Protein AF-A0A938DJC5-F1 (afdb_monomer)

Structure (mmCIF, N/CA/C/O backbone):
data_AF-A0A938DJC5-F1
#
_entry.id   AF-A0A938DJC5-F1
#
loop_
_atom_site.group_PDB
_atom_site.id
_atom_site.type_symbol
_atom_site.label_atom_id
_atom_site.label_alt_id
_atom_site.label_comp_id
_atom_site.label_asym_id
_atom_site.label_entity_id
_atom_site.label_seq_id
_atom_site.pdbx_PDB_ins_code
_atom_site.Cartn_x
_atom_site.Cartn_y
_atom_site.Cartn_z
_atom_site.occupancy
_atom_site.B_iso_or_equiv
_atom_site.auth_seq_id
_atom_site.auth_comp_id
_atom_site.auth_asym_id
_atom_site.auth_atom_id
_atom_site.pdbx_PDB_model_num
ATOM 1 N N . LEU A 1 1 ? 2.825 -12.972 -3.189 1.00 96.69 1 LEU A N 1
ATOM 2 C CA . LEU A 1 1 ? 1.555 -13.460 -2.604 1.00 96.69 1 LEU A CA 1
ATOM 3 C C . LEU A 1 1 ? 0.966 -14.572 -3.446 1.00 96.69 1 LEU A C 1
ATOM 5 O O . LEU A 1 1 ? 1.194 -15.707 -3.090 1.00 96.69 1 LEU A O 1
ATOM 9 N N . LEU A 1 2 ? 0.286 -14.295 -4.563 1.00 97.69 2 LEU A N 1
ATOM 10 C CA . LEU A 1 2 ? -0.426 -15.347 -5.306 1.00 97.69 2 LEU A CA 1
ATOM 11 C C . LEU A 1 2 ? 0.492 -16.438 -5.872 1.00 97.69 2 LEU A C 1
ATOM 13 O O . LEU A 1 2 ? 0.170 -17.613 -5.784 1.00 97.69 2 LEU A O 1
ATOM 17 N N . ALA A 1 3 ? 1.655 -16.056 -6.399 1.00 97.56 3 ALA A N 1
ATOM 18 C CA . ALA A 1 3 ? 2.586 -17.006 -7.006 1.00 97.56 3 ALA A CA 1
ATOM 19 C C . ALA A 1 3 ? 3.323 -17.906 -5.996 1.00 97.56 3 ALA A C 1
ATOM 21 O O . ALA A 1 3 ? 3.755 -18.994 -6.352 1.00 97.56 3 ALA A O 1
ATOM 22 N N . THR A 1 4 ? 3.514 -17.450 -4.754 1.00 97.75 4 THR A N 1
ATOM 23 C CA . THR A 1 4 ? 4.418 -18.106 -3.783 1.00 97.75 4 THR A CA 1
ATOM 24 C C . THR A 1 4 ? 3.788 -18.386 -2.429 1.00 97.75 4 THR A C 1
ATOM 26 O O . THR A 1 4 ? 4.427 -18.967 -1.561 1.00 97.75 4 THR A O 1
ATOM 29 N N . GLY A 1 5 ? 2.580 -17.885 -2.197 1.00 98.19 5 GLY A N 1
ATOM 30 C CA . GLY A 1 5 ? 1.950 -17.851 -0.887 1.00 98.19 5 GLY A CA 1
ATOM 31 C C . GLY A 1 5 ? 2.698 -17.020 0.162 1.00 98.19 5 GLY A C 1
ATOM 32 O O . GLY A 1 5 ? 2.380 -17.084 1.340 1.00 98.19 5 GLY A O 1
ATOM 33 N N . TRP A 1 6 ? 3.689 -16.214 -0.228 1.00 98.19 6 TRP A N 1
ATOM 34 C CA . TRP A 1 6 ? 4.482 -15.409 0.701 1.00 98.19 6 TRP A CA 1
ATOM 35 C C . TRP A 1 6 ? 4.584 -13.952 0.239 1.00 98.19 6 TRP A C 1
ATOM 37 O O . TRP A 1 6 ? 4.484 -13.635 -0.955 1.00 98.19 6 TRP A O 1
ATOM 47 N N . MET A 1 7 ? 4.759 -13.037 1.190 1.00 98.56 7 MET A N 1
ATOM 48 C CA . MET A 1 7 ? 4.997 -11.620 0.925 1.00 98.56 7 MET A CA 1
ATOM 49 C C . MET A 1 7 ? 5.969 -11.059 1.962 1.00 98.56 7 MET A C 1
ATOM 51 O O . MET A 1 7 ? 5.750 -11.219 3.160 1.00 98.56 7 MET A O 1
ATOM 55 N N . HIS A 1 8 ? 7.008 -10.352 1.516 1.00 97.88 8 HIS A N 1
ATOM 56 C CA . HIS A 1 8 ? 7.955 -9.706 2.422 1.00 97.88 8 HIS A CA 1
ATOM 57 C C . HIS A 1 8 ? 7.240 -8.713 3.351 1.00 97.88 8 HIS A C 1
ATOM 59 O O . HIS A 1 8 ? 6.369 -7.965 2.904 1.00 97.88 8 HIS A O 1
ATOM 65 N N . ASN A 1 9 ? 7.626 -8.664 4.631 1.00 97.06 9 ASN A N 1
ATOM 66 C CA . ASN A 1 9 ? 6.918 -7.878 5.648 1.00 97.06 9 ASN A CA 1
ATOM 67 C C . ASN A 1 9 ? 6.775 -6.390 5.274 1.00 97.06 9 ASN A C 1
ATOM 69 O O . ASN A 1 9 ? 5.707 -5.806 5.425 1.00 97.06 9 ASN A O 1
ATOM 73 N N . ARG A 1 10 ? 7.816 -5.779 4.688 1.00 97.19 10 ARG A N 1
ATOM 74 C CA . ARG A 1 10 ? 7.730 -4.390 4.198 1.00 97.19 10 ARG A CA 1
ATOM 75 C C . ARG A 1 10 ? 6.639 -4.215 3.139 1.00 97.19 10 ARG A C 1
ATOM 77 O O . ARG A 1 10 ? 5.922 -3.224 3.173 1.00 97.19 10 ARG A O 1
ATOM 84 N N . VAL A 1 11 ? 6.498 -5.172 2.225 1.00 98.00 11 VAL A N 1
ATOM 85 C CA . VAL A 1 11 ? 5.485 -5.119 1.165 1.00 98.00 11 VAL A CA 1
ATOM 86 C C . VAL A 1 11 ? 4.093 -5.331 1.759 1.00 98.00 11 VAL A C 1
ATOM 88 O O . VAL A 1 11 ? 3.183 -4.602 1.380 1.00 98.00 11 VAL A O 1
ATOM 91 N N . ARG A 1 12 ? 3.943 -6.210 2.769 1.00 98.44 12 ARG A N 1
ATOM 92 C CA . ARG A 1 12 ? 2.688 -6.363 3.537 1.00 98.44 12 ARG A CA 1
ATOM 93 C C . ARG A 1 12 ? 2.228 -5.026 4.118 1.00 98.44 12 ARG A C 1
ATOM 95 O O . ARG A 1 12 ? 1.078 -4.647 3.935 1.00 98.44 12 ARG A O 1
ATOM 102 N N . MET A 1 13 ? 3.142 -4.287 4.749 1.00 98.00 13 MET A N 1
ATOM 103 C CA . MET A 1 13 ? 2.858 -2.962 5.309 1.00 98.00 13 MET A CA 1
ATOM 104 C C . MET A 1 13 ? 2.430 -1.944 4.239 1.00 98.00 13 MET A C 1
ATOM 106 O O . MET A 1 13 ? 1.512 -1.162 4.475 1.00 98.00 13 MET A O 1
ATOM 110 N N . ILE A 1 14 ? 3.089 -1.941 3.073 1.00 98.31 14 ILE A N 1
ATOM 111 C CA . ILE A 1 14 ? 2.788 -1.011 1.972 1.00 98.31 14 ILE A CA 1
ATOM 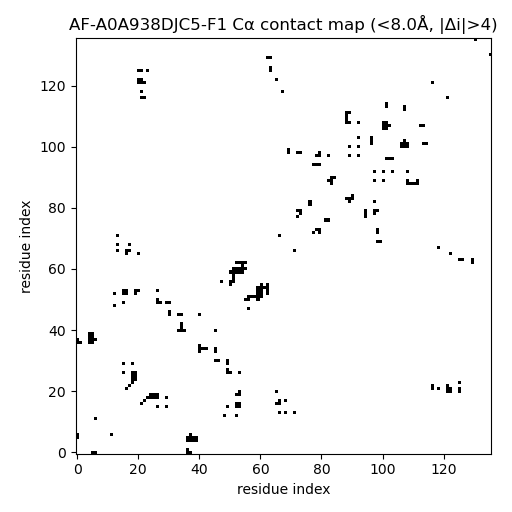112 C C . ILE A 1 14 ? 1.398 -1.293 1.398 1.00 98.31 14 ILE A C 1
ATOM 114 O O . ILE A 1 14 ? 0.574 -0.385 1.349 1.00 98.31 14 ILE A O 1
ATOM 118 N N . VAL A 1 15 ? 1.103 -2.544 1.026 1.00 98.56 15 VAL A N 1
ATOM 119 C CA . VAL A 1 15 ? -0.195 -2.891 0.418 1.00 98.56 15 VAL A CA 1
ATOM 120 C C . VAL A 1 15 ? -1.350 -2.769 1.412 1.00 98.56 15 VAL A C 1
ATOM 122 O O . VAL A 1 15 ? -2.456 -2.410 1.016 1.00 98.56 15 VAL A O 1
ATOM 125 N N . ALA A 1 16 ? -1.102 -3.015 2.704 1.00 98.56 16 ALA A N 1
ATOM 126 C CA . ALA A 1 16 ? -2.096 -2.789 3.746 1.00 98.56 16 ALA A CA 1
ATOM 127 C C . ALA A 1 16 ? -2.390 -1.295 3.934 1.00 98.56 16 ALA A C 1
ATOM 129 O O . ALA A 1 16 ? -3.552 -0.914 4.064 1.00 98.56 16 ALA A O 1
ATOM 130 N N . SER A 1 17 ? -1.356 -0.441 3.900 1.00 98.44 17 SER A N 1
ATOM 131 C CA . SER A 1 17 ? -1.541 1.012 3.972 1.00 98.44 17 SER A CA 1
ATOM 132 C C . SER A 1 17 ? -2.309 1.501 2.757 1.00 98.44 17 SER A C 1
ATOM 134 O O . SER A 1 17 ? -3.264 2.240 2.936 1.00 98.44 17 SER A O 1
ATOM 136 N N . PHE A 1 18 ? -1.952 1.036 1.559 1.00 98.69 18 PHE A N 1
ATOM 137 C CA . PHE A 1 18 ? -2.652 1.394 0.330 1.00 98.69 18 PHE A CA 1
ATOM 138 C C . PHE A 1 18 ? -4.142 1.022 0.398 1.00 98.69 18 PHE A C 1
ATOM 140 O O . PHE A 1 18 ? -5.006 1.862 0.176 1.00 98.69 18 PHE A O 1
ATOM 147 N N . LEU A 1 19 ? -4.477 -0.204 0.820 1.00 98.75 19 LEU A N 1
ATOM 148 C CA . LEU A 1 19 ? -5.876 -0.628 0.953 1.00 98.75 19 LEU A CA 1
ATOM 149 C C . LEU A 1 19 ? -6.677 0.264 1.921 1.00 98.75 19 LEU A C 1
ATOM 151 O O . LEU A 1 19 ? -7.814 0.632 1.635 1.00 98.75 19 LEU A O 1
ATOM 155 N N . VAL A 1 20 ? -6.105 0.580 3.083 1.00 98.31 20 VAL A N 1
ATOM 156 C CA . VAL A 1 20 ? -6.836 1.263 4.162 1.00 98.31 20 VAL A CA 1
ATOM 157 C C . VAL A 1 20 ? -6.820 2.781 4.004 1.00 98.31 20 VAL A C 1
ATOM 159 O O . VAL A 1 20 ? -7.799 3.443 4.340 1.00 98.31 20 VAL A O 1
ATOM 162 N N . LYS A 1 21 ? -5.710 3.351 3.539 1.00 98.00 21 LYS A N 1
ATOM 163 C CA . LYS A 1 21 ? -5.458 4.796 3.583 1.00 98.00 21 LYS A CA 1
ATOM 164 C C . LYS A 1 21 ? -5.528 5.464 2.221 1.00 98.00 21 LYS A C 1
ATOM 166 O O . LYS A 1 21 ? -5.877 6.632 2.205 1.00 98.00 21 LYS A O 1
ATOM 171 N N . ASP A 1 22 ? -5.282 4.735 1.138 1.00 98.38 22 ASP A N 1
ATOM 172 C CA . ASP A 1 22 ? -5.410 5.263 -0.222 1.00 98.38 22 ASP A CA 1
ATOM 173 C C . ASP A 1 22 ? -6.743 4.841 -0.855 1.00 98.38 22 ASP A C 1
ATOM 175 O O . ASP A 1 22 ? -7.379 5.622 -1.538 1.00 98.38 22 ASP A O 1
ATOM 179 N N . LEU A 1 23 ? -7.212 3.613 -0.606 1.00 98.56 23 LEU A N 1
ATOM 180 C CA . LEU A 1 23 ? -8.506 3.143 -1.129 1.00 98.56 23 LEU A CA 1
ATOM 181 C C . LEU A 1 23 ? -9.657 3.283 -0.126 1.00 98.56 23 LEU A C 1
ATOM 183 O O . LEU A 1 23 ? -10.816 3.043 -0.465 1.00 98.56 23 LEU A O 1
ATOM 187 N N . HIS A 1 24 ? -9.345 3.630 1.124 1.00 97.56 24 HIS A N 1
ATOM 188 C CA . HIS A 1 24 ? -10.312 3.781 2.213 1.00 97.56 24 HIS A CA 1
ATOM 189 C C . HIS A 1 24 ? -11.221 2.563 2.444 1.00 97.56 24 HIS A C 1
ATOM 191 O O . HIS A 1 24 ? -12.385 2.705 2.832 1.00 97.56 24 HIS A O 1
ATOM 197 N N . LEU A 1 25 ? -10.694 1.358 2.216 1.00 98.38 25 LEU A N 1
ATOM 198 C CA . LEU A 1 25 ? -11.441 0.114 2.368 1.00 98.38 25 LEU A CA 1
ATOM 199 C C . LEU A 1 25 ? -11.278 -0.492 3.773 1.00 98.38 25 LEU A C 1
ATOM 201 O O . LEU A 1 25 ? -10.261 -0.273 4.440 1.00 98.38 25 LEU A O 1
ATOM 205 N N . PRO A 1 26 ? -12.252 -1.301 4.238 1.00 98.19 26 PRO A N 1
ATOM 206 C CA . PRO A 1 26 ? -12.152 -1.985 5.523 1.00 98.19 26 PRO A CA 1
ATOM 207 C C . PRO A 1 26 ? -10.940 -2.923 5.576 1.00 98.19 26 PRO A C 1
ATOM 209 O O . PRO A 1 26 ? -10.791 -3.820 4.741 1.00 98.19 26 PRO A O 1
ATOM 212 N N . TRP A 1 27 ? -10.096 -2.776 6.601 1.00 98.38 27 TRP A N 1
ATOM 213 C CA . TRP A 1 27 ? -8.879 -3.584 6.757 1.00 98.38 27 TRP A CA 1
ATOM 214 C C . TRP A 1 27 ? -9.168 -5.090 6.855 1.00 98.38 27 TRP A C 1
ATOM 216 O O . TRP A 1 27 ? -8.348 -5.914 6.451 1.00 98.38 27 TRP A O 1
ATOM 226 N N . GLN A 1 28 ? -10.355 -5.469 7.337 1.00 98.56 28 GLN A N 1
ATOM 227 C CA . GLN A 1 28 ? -10.789 -6.860 7.470 1.00 98.56 28 GLN A CA 1
ATOM 228 C C . GLN A 1 28 ? -10.850 -7.580 6.118 1.00 98.56 28 GLN A C 1
ATOM 230 O O . GLN A 1 28 ? -10.661 -8.796 6.061 1.00 98.56 28 GLN A O 1
ATOM 235 N N . TRP A 1 29 ? -11.094 -6.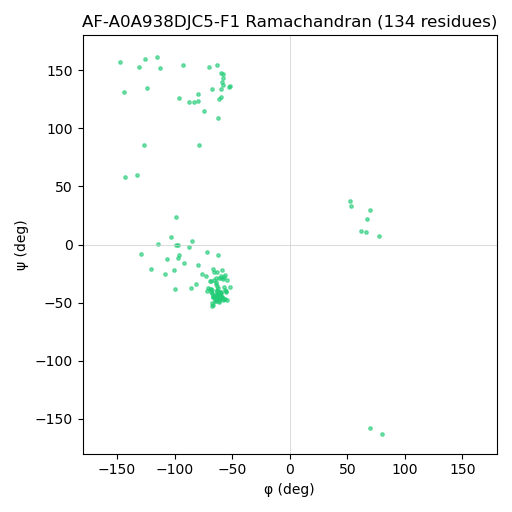851 5.023 1.00 98.69 29 TRP A N 1
ATOM 236 C CA . TRP A 1 29 ? -11.098 -7.429 3.678 1.00 98.69 29 TRP A CA 1
ATOM 237 C C . TRP A 1 29 ? -9.695 -7.883 3.285 1.00 98.69 29 TRP A C 1
ATOM 239 O O . TRP A 1 29 ? -9.508 -9.017 2.842 1.00 98.69 29 TRP A O 1
ATOM 249 N N . GLY A 1 30 ? -8.703 -7.032 3.542 1.00 98.62 30 GLY A N 1
ATOM 250 C CA . GLY A 1 30 ? -7.297 -7.366 3.365 1.00 98.62 30 GLY A CA 1
ATOM 251 C C . GLY A 1 30 ? -6.848 -8.506 4.277 1.00 98.62 30 GLY A C 1
ATOM 252 O O . GLY A 1 30 ? -6.209 -9.446 3.806 1.00 98.62 30 GLY A O 1
ATOM 253 N N . ALA A 1 31 ? -7.258 -8.487 5.550 1.00 98.50 31 ALA A N 1
ATOM 254 C CA . ALA A 1 31 ? -6.956 -9.554 6.504 1.00 98.50 31 ALA A CA 1
ATOM 255 C C . ALA A 1 31 ? -7.494 -10.913 6.044 1.00 98.50 31 ALA A C 1
ATOM 257 O O . ALA A 1 31 ? -6.753 -11.899 6.060 1.00 98.50 31 ALA A O 1
ATOM 258 N N . LYS A 1 32 ? -8.746 -10.964 5.571 1.00 98.56 32 LYS A N 1
ATOM 259 C CA . LYS A 1 32 ? -9.349 -12.176 5.003 1.00 98.56 32 LYS A CA 1
ATOM 260 C C . LYS A 1 32 ? -8.589 -12.652 3.765 1.00 98.56 32 LYS A C 1
ATOM 262 O O . LYS A 1 32 ? -8.294 -13.839 3.661 1.00 98.56 32 LYS A O 1
ATOM 267 N N . TYR A 1 33 ? -8.247 -11.741 2.855 1.00 98.62 33 TYR A N 1
ATOM 268 C CA . TYR A 1 33 ? -7.504 -12.075 1.641 1.00 98.62 33 TYR A CA 1
ATOM 269 C C . TYR A 1 33 ? -6.105 -12.623 1.953 1.00 98.62 33 TYR A C 1
ATOM 271 O O . TYR A 1 33 ? -5.672 -13.602 1.348 1.00 98.62 33 TYR A O 1
ATOM 279 N N . PHE A 1 34 ? -5.417 -12.044 2.938 1.00 98.62 34 PHE A N 1
ATOM 280 C CA . PHE A 1 34 ? -4.123 -12.531 3.412 1.00 98.62 34 PHE A CA 1
ATOM 281 C C . PHE A 1 34 ? -4.232 -13.934 4.014 1.00 98.62 34 PHE A C 1
ATOM 283 O O . PHE A 1 34 ? -3.469 -14.805 3.609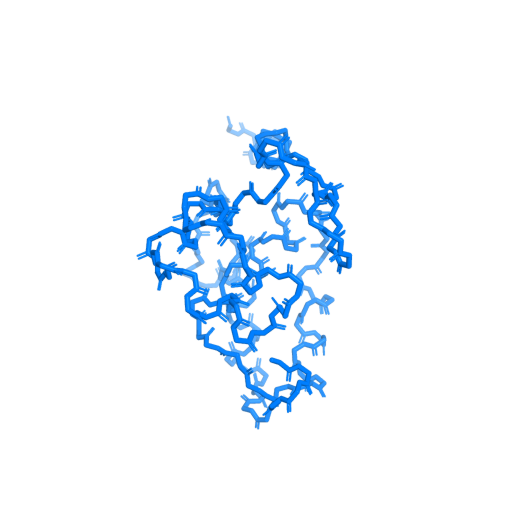 1.00 98.62 34 PHE A O 1
ATOM 29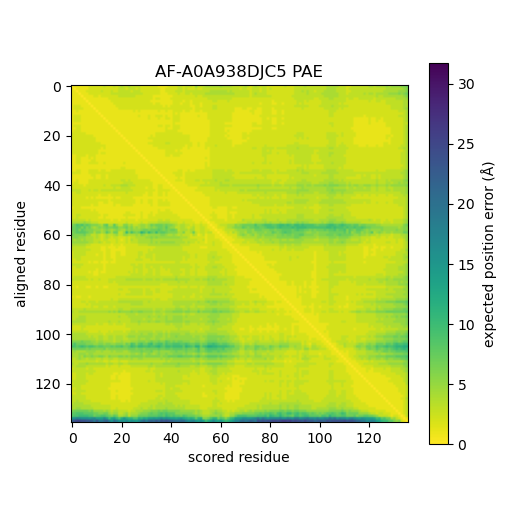0 N N . MET A 1 35 ? -5.216 -14.193 4.884 1.00 98.19 35 MET A N 1
ATOM 291 C CA . MET A 1 35 ? -5.427 -15.528 5.470 1.00 98.19 35 MET A CA 1
ATOM 292 C C . MET A 1 35 ? -5.702 -16.618 4.429 1.00 98.19 35 MET A C 1
ATOM 294 O O . MET A 1 35 ? -5.388 -17.777 4.669 1.00 98.19 35 MET A O 1
ATOM 298 N N . GLN A 1 36 ? -6.291 -16.268 3.284 1.00 98.19 36 GLN A N 1
ATOM 299 C CA . GLN A 1 36 ? -6.577 -17.225 2.212 1.00 98.19 36 GLN A CA 1
ATOM 300 C C . GLN A 1 36 ? -5.340 -17.620 1.394 1.00 98.19 36 GLN A C 1
ATOM 302 O O . GLN A 1 36 ? -5.342 -18.684 0.784 1.00 98.19 36 GLN A O 1
ATOM 307 N N . HIS A 1 37 ? -4.315 -16.766 1.344 1.00 98.56 37 HIS A N 1
ATOM 308 C CA . HIS A 1 37 ? -3.206 -16.918 0.397 1.00 98.56 37 HIS A CA 1
ATOM 309 C C . HIS A 1 37 ? -1.838 -17.056 1.059 1.00 98.56 37 HIS A C 1
ATOM 311 O O . HIS A 1 37 ? -0.905 -17.523 0.413 1.00 98.56 37 HIS A O 1
ATOM 317 N N . LEU A 1 38 ? -1.680 -16.615 2.305 1.00 98.56 38 LEU A N 1
ATOM 318 C CA . LEU A 1 38 ? -0.405 -16.694 2.999 1.00 98.56 38 LEU A CA 1
ATOM 319 C C . LEU A 1 38 ? -0.165 -18.095 3.559 1.00 98.56 38 LEU A C 1
ATOM 321 O O . LEU A 1 38 ? -0.936 -18.573 4.386 1.00 98.56 38 LEU A O 1
ATOM 325 N N . VAL A 1 39 ? 0.953 -18.716 3.177 1.00 98.00 39 VAL A N 1
ATOM 326 C CA . VAL A 1 39 ? 1.403 -19.992 3.767 1.00 98.00 39 VAL A CA 1
ATOM 327 C C . VAL A 1 39 ? 1.788 -19.838 5.237 1.00 98.00 39 VAL A C 1
ATOM 329 O O . VAL A 1 39 ? 1.739 -20.804 5.987 1.00 98.00 39 VAL A O 1
ATOM 332 N N . ASP A 1 40 ? 2.147 -18.619 5.649 1.00 97.94 40 ASP A N 1
ATOM 333 C CA . ASP A 1 40 ? 2.421 -18.234 7.036 1.00 97.94 40 ASP A CA 1
ATOM 334 C C . ASP A 1 40 ? 1.221 -17.533 7.703 1.00 97.94 40 ASP A C 1
ATOM 336 O O . ASP A 1 40 ? 1.390 -16.750 8.637 1.00 97.94 40 ASP A O 1
ATOM 340 N N . GLY A 1 41 ? 0.006 -17.777 7.199 1.00 96.81 41 GLY A N 1
ATOM 341 C CA . GLY A 1 41 ? -1.224 -17.203 7.731 1.00 96.81 41 GLY A CA 1
ATOM 342 C C . GLY A 1 41 ? -1.493 -17.634 9.174 1.00 96.81 41 GLY A C 1
ATOM 343 O O . GLY A 1 41 ? -1.888 -18.766 9.431 1.00 96.81 41 GLY A O 1
ATOM 344 N N . ASP A 1 42 ? -1.343 -16.696 10.105 1.00 98.19 42 ASP A N 1
ATOM 345 C CA . ASP A 1 42 ? -1.691 -16.836 11.519 1.00 98.19 42 ASP A CA 1
ATOM 346 C C . ASP A 1 42 ? -2.668 -15.726 11.924 1.00 98.19 42 ASP A C 1
ATOM 348 O O . ASP A 1 42 ? -2.456 -14.556 11.601 1.00 98.19 42 ASP A O 1
ATOM 352 N N . ILE A 1 43 ? -3.731 -16.076 12.652 1.00 97.50 43 ILE A N 1
ATOM 353 C CA . ILE A 1 43 ? -4.805 -15.136 13.009 1.00 97.50 43 ILE A CA 1
ATOM 354 C C . ILE A 1 43 ? -4.263 -13.986 13.861 1.00 97.50 43 ILE A C 1
ATOM 356 O O . ILE A 1 43 ? -4.626 -12.833 13.619 1.00 97.50 43 ILE A O 1
ATOM 360 N N . ALA A 1 44 ? -3.403 -14.278 14.841 1.00 97.62 44 ALA A N 1
ATOM 361 C CA . ALA A 1 44 ? -2.888 -13.262 15.753 1.00 97.62 44 ALA A CA 1
ATOM 362 C C . ALA A 1 44 ? -1.974 -12.279 15.012 1.00 97.62 44 ALA A C 1
ATOM 364 O O . ALA A 1 44 ? -2.218 -11.071 15.022 1.00 97.62 44 ALA A O 1
ATOM 365 N N . SER A 1 45 ? -0.979 -12.803 14.300 1.00 97.56 45 SER A N 1
ATOM 366 C CA . SER A 1 45 ? 0.006 -12.020 13.552 1.00 97.56 45 SER A CA 1
ATOM 367 C C . SER A 1 45 ? -0.641 -11.222 12.420 1.00 97.56 45 SER A C 1
ATOM 369 O O . SER A 1 45 ? -0.343 -10.040 12.243 1.00 97.56 45 SER A O 1
ATOM 371 N N . ASN A 1 46 ? -1.564 -11.835 11.673 1.00 98.12 46 ASN A N 1
ATOM 372 C CA . ASN A 1 46 ? -2.255 -11.176 10.570 1.00 98.12 46 ASN A CA 1
ATOM 373 C C . ASN A 1 46 ? -3.174 -10.061 11.081 1.00 98.12 46 ASN A C 1
ATOM 375 O O . ASN A 1 46 ? -3.064 -8.924 10.623 1.00 98.12 46 ASN A O 1
ATOM 379 N N . ASN A 1 47 ? -4.033 -10.338 12.067 1.00 97.69 47 ASN A N 1
ATOM 380 C CA . ASN A 1 47 ? -4.930 -9.313 12.602 1.00 97.69 47 ASN A CA 1
ATOM 381 C C . ASN A 1 47 ? -4.159 -8.171 13.261 1.00 97.69 47 ASN A C 1
ATOM 383 O O . ASN A 1 47 ? -4.550 -7.017 13.098 1.00 97.69 47 ASN A O 1
ATOM 387 N N . HIS A 1 48 ? -3.074 -8.472 13.978 1.00 97.44 48 HIS A N 1
ATOM 388 C 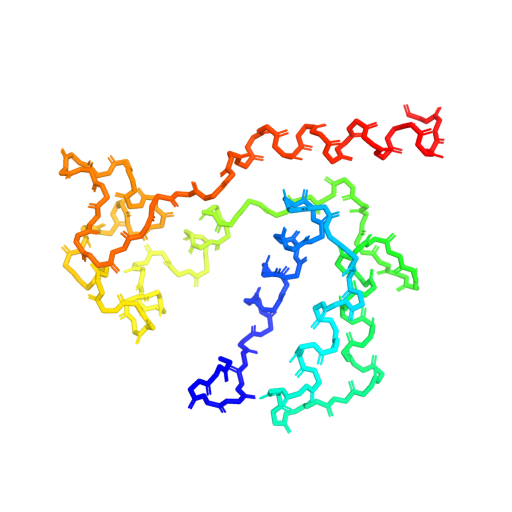CA . HIS A 1 48 ? -2.251 -7.442 14.598 1.00 97.44 48 HIS A CA 1
ATOM 389 C C . HIS A 1 48 ? -1.564 -6.564 13.544 1.00 97.44 48 HIS A C 1
ATOM 391 O O . HIS A 1 48 ? -1.625 -5.343 13.646 1.00 97.44 48 HIS A O 1
ATOM 397 N N . GLY A 1 49 ? -1.003 -7.156 12.483 1.00 97.56 49 GLY A N 1
ATOM 398 C CA . GLY A 1 49 ? -0.402 -6.401 11.379 1.00 97.56 49 GLY A CA 1
ATOM 399 C C . GLY A 1 49 ? -1.396 -5.469 10.677 1.00 97.56 49 GLY A C 1
ATOM 400 O O . GLY A 1 49 ? -1.096 -4.294 10.460 1.00 97.56 49 GLY A O 1
ATOM 401 N N . TRP A 1 50 ? -2.603 -5.956 10.377 1.00 98.50 50 TRP A N 1
ATOM 402 C CA . TRP A 1 50 ? -3.645 -5.138 9.749 1.00 98.50 50 TRP A CA 1
ATOM 403 C C . TRP A 1 50 ? -4.159 -4.023 10.662 1.00 98.50 50 TRP A C 1
ATOM 405 O O . TRP A 1 50 ? -4.297 -2.885 10.211 1.00 98.50 50 TRP A O 1
ATOM 415 N N . GLN A 1 51 ? -4.393 -4.318 11.944 1.00 98.19 51 GLN A N 1
ATOM 416 C CA . GLN A 1 51 ? -4.786 -3.316 12.936 1.00 98.19 51 GLN A CA 1
ATOM 417 C C . GLN A 1 51 ? -3.713 -2.233 13.093 1.00 98.19 51 GLN A C 1
ATOM 419 O O . GLN A 1 51 ? -4.031 -1.042 13.013 1.00 98.19 51 GLN A O 1
ATOM 424 N N . TRP A 1 52 ? -2.445 -2.644 13.199 1.00 97.88 52 TRP A N 1
ATOM 425 C CA . TRP A 1 52 ? -1.303 -1.742 13.303 1.00 97.88 52 TRP A CA 1
ATOM 426 C C . TRP A 1 52 ? -1.239 -0.767 12.126 1.00 97.88 52 TRP A C 1
ATOM 428 O O . TRP A 1 52 ? -1.087 0.437 12.332 1.00 97.88 52 TRP A O 1
ATOM 438 N N . THR A 1 53 ? -1.403 -1.257 10.891 1.00 97.12 53 THR A N 1
ATOM 439 C CA . THR A 1 53 ? -1.402 -0.397 9.700 1.00 97.12 53 THR A CA 1
ATOM 440 C C . THR A 1 53 ? -2.634 0.505 9.636 1.00 97.12 53 THR A C 1
ATOM 442 O O . THR A 1 53 ? -2.510 1.676 9.270 1.00 97.12 53 THR A O 1
ATOM 445 N N . ALA A 1 54 ? -3.802 0.001 10.039 1.00 96.88 54 ALA A N 1
ATOM 446 C CA . ALA A 1 54 ? -5.047 0.762 10.081 1.00 96.88 54 ALA A CA 1
ATOM 447 C C . ALA A 1 54 ? -5.094 1.821 11.198 1.00 96.88 54 ALA A C 1
ATOM 449 O O . ALA A 1 54 ? -6.041 2.600 11.251 1.00 96.88 54 ALA A O 1
ATOM 450 N N . GLY A 1 55 ? -4.093 1.873 12.082 1.00 95.12 55 GLY A N 1
ATOM 451 C CA . GLY A 1 55 ? -4.079 2.790 13.223 1.00 95.12 55 GLY A CA 1
ATOM 452 C C . GLY A 1 55 ? -5.113 2.439 14.291 1.00 95.12 55 GLY A C 1
ATOM 453 O O . GLY A 1 55 ? -5.624 3.324 14.972 1.00 95.12 55 GLY A O 1
ATOM 454 N N . THR A 1 56 ? -5.436 1.151 14.420 1.00 93.94 56 THR A N 1
ATOM 455 C CA . THR A 1 56 ? -6.391 0.613 15.398 1.00 93.94 56 THR A CA 1
ATOM 456 C C . THR A 1 56 ? -5.735 -0.485 16.227 1.00 93.94 56 THR A C 1
ATOM 458 O O . THR A 1 56 ? -4.743 -1.067 15.803 1.00 93.94 56 THR A O 1
ATOM 461 N N . GLY A 1 57 ? -6.283 -0.792 17.401 1.00 91.31 57 GLY A N 1
ATOM 462 C CA . GLY A 1 57 ? -5.723 -1.825 18.274 1.00 91.31 57 GLY A CA 1
ATOM 463 C C . GLY A 1 57 ? -4.521 -1.351 19.094 1.00 91.31 57 GLY A C 1
ATOM 464 O O . GLY A 1 57 ? -4.305 -0.155 19.293 1.00 91.31 57 GLY A O 1
ATOM 465 N N . THR A 1 58 ? -3.767 -2.307 19.630 1.00 89.81 58 THR A N 1
ATOM 466 C CA . THR A 1 58 ? -2.665 -2.055 20.569 1.00 89.81 58 THR A CA 1
ATOM 467 C C . THR A 1 58 ? -1.394 -1.616 19.841 1.00 89.81 58 THR A C 1
ATOM 469 O O . THR A 1 58 ? -0.962 -2.298 18.918 1.00 89.81 58 THR A O 1
ATOM 472 N N . ASP A 1 59 ? -0.791 -0.507 20.288 1.00 91.06 59 ASP A N 1
ATOM 473 C CA . ASP A 1 59 ? 0.480 0.047 19.776 1.00 91.06 59 ASP A CA 1
ATOM 474 C C . ASP A 1 59 ? 0.519 0.255 18.249 1.00 91.06 59 ASP A C 1
ATOM 476 O O . ASP A 1 59 ? 1.511 0.015 17.559 1.00 91.06 59 ASP A O 1
ATOM 480 N N . ALA A 1 60 ? -0.618 0.674 17.693 1.00 91.94 60 ALA A N 1
ATOM 481 C CA . ALA A 1 60 ? -0.764 0.870 16.262 1.00 91.94 60 ALA A CA 1
ATOM 482 C C . ALA A 1 60 ? 0.042 2.071 15.752 1.00 91.94 60 ALA A C 1
ATOM 484 O O . ALA A 1 60 ? 0.243 3.066 16.455 1.00 91.94 60 ALA A O 1
ATOM 485 N N . ALA A 1 61 ? 0.437 2.028 14.476 1.00 89.81 61 ALA A N 1
ATOM 486 C CA . ALA A 1 61 ? 0.988 3.208 13.829 1.00 89.81 61 ALA A CA 1
ATOM 487 C C . ALA A 1 61 ? -0.037 4.354 13.890 1.00 89.81 61 ALA A C 1
ATOM 489 O O . ALA A 1 61 ? -1.210 4.125 13.588 1.00 89.81 61 ALA A O 1
ATOM 490 N N . PRO A 1 62 ? 0.373 5.598 14.196 1.00 92.12 62 PRO A N 1
ATOM 491 C CA . PRO A 1 62 ? -0.554 6.721 14.172 1.00 92.12 62 PRO A CA 1
ATOM 492 C C . PRO A 1 62 ? -1.283 6.802 12.826 1.00 92.12 62 PRO A C 1
ATOM 494 O O . PRO A 1 62 ? -0.650 6.666 11.776 1.00 92.12 62 PRO A O 1
ATOM 497 N N . TYR A 1 63 ? -2.601 7.023 12.832 1.00 91.50 63 TYR A N 1
ATOM 498 C CA . TYR A 1 63 ? -3.406 6.950 11.605 1.00 91.50 63 TYR A CA 1
ATOM 499 C C . TYR A 1 63 ? -2.881 7.884 10.502 1.00 91.50 63 TYR A C 1
ATOM 501 O O . TYR A 1 63 ? -2.740 7.460 9.355 1.00 91.50 63 TYR A O 1
ATOM 509 N N . PHE A 1 64 ? -2.468 9.102 10.868 1.00 92.50 64 PHE A N 1
ATOM 510 C CA . PHE A 1 64 ? -1.887 10.101 9.961 1.00 92.50 64 PHE A CA 1
ATOM 511 C C . PHE A 1 64 ? -0.563 9.675 9.296 1.00 92.50 64 PHE A C 1
ATOM 513 O O . PHE A 1 64 ? -0.073 10.356 8.396 1.00 92.50 64 PHE A O 1
ATOM 520 N N . ARG A 1 65 ? 0.038 8.551 9.708 1.00 93.94 65 ARG A N 1
ATOM 521 C CA . ARG A 1 65 ? 1.187 7.940 9.033 1.00 93.94 65 ARG A CA 1
ATOM 522 C C . ARG A 1 65 ? 0.717 7.160 7.803 1.00 93.94 65 ARG A C 1
ATOM 524 O O . ARG A 1 65 ? 0.481 5.955 7.880 1.00 93.94 65 ARG A O 1
ATOM 531 N N . ILE A 1 66 ? 0.581 7.853 6.682 1.00 96.94 66 ILE A N 1
ATOM 532 C CA . ILE A 1 66 ? 0.161 7.289 5.393 1.00 96.94 66 ILE A CA 1
ATOM 533 C C . ILE A 1 66 ? 1.416 6.981 4.566 1.00 96.94 66 ILE A C 1
ATOM 535 O O . ILE A 1 66 ? 2.288 7.840 4.425 1.00 96.94 66 ILE A O 1
ATOM 539 N N . PHE A 1 67 ? 1.569 5.743 4.086 1.00 97.12 67 PHE A N 1
ATOM 540 C CA . PHE A 1 67 ? 2.731 5.369 3.277 1.00 97.12 67 PHE A CA 1
ATOM 541 C C . PHE A 1 67 ? 2.523 5.751 1.817 1.00 97.12 67 PHE A C 1
ATOM 543 O O . PHE A 1 67 ? 1.614 5.231 1.190 1.00 97.12 67 PHE A O 1
ATOM 550 N N . ASN A 1 68 ? 3.423 6.568 1.269 1.00 97.31 68 ASN A N 1
ATOM 551 C CA . ASN A 1 68 ? 3.532 6.766 -0.173 1.00 97.31 68 ASN A CA 1
ATOM 552 C C . ASN A 1 68 ? 4.185 5.525 -0.814 1.00 97.31 68 ASN A C 1
ATOM 554 O O . ASN A 1 68 ? 5.359 5.262 -0.517 1.00 97.31 68 ASN A O 1
ATOM 558 N N . PRO A 1 69 ? 3.476 4.755 -1.666 1.00 96.50 69 PRO A N 1
ATOM 559 C CA . PRO A 1 69 ? 4.020 3.533 -2.254 1.00 96.50 69 PRO A CA 1
ATOM 560 C C . PRO A 1 69 ? 5.289 3.769 -3.079 1.00 96.50 69 PRO A C 1
ATOM 562 O O . PRO A 1 69 ? 6.242 3.008 -2.922 1.00 96.50 69 PRO A O 1
ATOM 565 N N . ALA A 1 70 ? 5.340 4.842 -3.878 1.00 95.56 70 ALA A N 1
ATOM 566 C CA . ALA A 1 70 ? 6.494 5.171 -4.716 1.00 95.56 70 ALA A CA 1
ATOM 567 C C . ALA A 1 70 ? 7.730 5.478 -3.859 1.00 95.56 70 ALA A C 1
ATOM 569 O O . ALA A 1 70 ? 8.769 4.842 -4.021 1.00 95.56 70 ALA A O 1
ATOM 570 N N . MET A 1 71 ? 7.592 6.335 -2.840 1.00 96.50 71 MET A N 1
ATOM 571 C CA . MET A 1 71 ? 8.705 6.644 -1.928 1.00 96.50 71 MET A CA 1
ATOM 572 C C . MET A 1 71 ? 9.171 5.423 -1.121 1.00 96.50 71 MET A C 1
ATOM 574 O O . MET A 1 71 ? 10.348 5.301 -0.777 1.00 96.50 71 MET A O 1
ATOM 578 N N . GLN A 1 72 ? 8.257 4.516 -0.748 1.00 97.75 72 GLN A N 1
ATOM 579 C CA . GLN A 1 72 ? 8.651 3.265 -0.097 1.00 97.75 72 GLN A CA 1
ATOM 580 C C . GLN A 1 72 ? 9.417 2.360 -1.070 1.00 97.75 72 GLN A C 1
ATOM 582 O O . GLN A 1 72 ? 10.417 1.763 -0.672 1.00 97.75 72 GLN A O 1
ATOM 587 N N . ALA A 1 73 ? 8.976 2.266 -2.322 1.00 96.38 73 ALA A N 1
ATOM 588 C CA . ALA A 1 73 ? 9.621 1.443 -3.332 1.00 96.38 73 ALA A CA 1
ATOM 589 C C . ALA A 1 73 ? 11.020 1.972 -3.688 1.00 96.38 73 ALA A C 1
ATOM 591 O O . ALA A 1 73 ? 11.977 1.209 -3.618 1.00 96.38 73 ALA A O 1
ATOM 592 N N . GLU A 1 74 ? 11.186 3.279 -3.902 1.00 95.94 74 GLU A N 1
ATOM 593 C CA . GLU A 1 74 ? 12.502 3.910 -4.103 1.00 95.94 74 GLU A CA 1
ATOM 594 C C . GLU A 1 74 ? 13.467 3.630 -2.945 1.00 95.94 74 GLU A C 1
ATOM 596 O O . GLU A 1 74 ? 14.652 3.370 -3.147 1.00 95.94 74 GLU A O 1
ATOM 601 N N . LYS A 1 75 ? 12.958 3.642 -1.708 1.00 97.06 75 LYS A N 1
ATOM 602 C CA . LYS A 1 75 ? 13.774 3.400 -0.516 1.00 97.06 75 LYS A CA 1
ATOM 603 C C . LYS A 1 75 ? 14.205 1.940 -0.358 1.00 97.06 75 LYS A C 1
ATOM 605 O O . LYS A 1 75 ? 15.306 1.689 0.128 1.00 97.06 75 LYS A O 1
ATOM 610 N N . PHE A 1 76 ? 13.320 0.987 -0.649 1.00 97.38 76 PHE A N 1
ATOM 611 C CA . PHE A 1 76 ? 13.531 -0.434 -0.333 1.00 97.38 76 PHE A CA 1
ATOM 612 C C . PHE A 1 76 ? 13.852 -1.308 -1.552 1.00 97.38 76 PHE A C 1
ATOM 614 O O . PHE A 1 76 ? 14.280 -2.445 -1.373 1.00 97.38 76 PHE A O 1
ATOM 621 N N . ASP A 1 77 ? 13.671 -0.786 -2.761 1.00 97.62 77 ASP A N 1
ATOM 622 C CA . ASP A 1 77 ? 13.970 -1.426 -4.041 1.00 97.62 77 ASP A CA 1
ATOM 623 C C . ASP A 1 77 ? 14.506 -0.385 -5.050 1.00 97.62 77 ASP A C 1
ATOM 625 O O . ASP A 1 77 ? 13.911 -0.189 -6.107 1.00 97.62 77 ASP A O 1
ATOM 629 N N . PRO A 1 78 ? 15.612 0.327 -4.761 1.00 96.25 78 PRO A N 1
ATOM 630 C CA . PRO A 1 78 ? 16.037 1.511 -5.525 1.00 96.25 78 PRO A CA 1
ATOM 631 C C . PRO A 1 78 ? 16.247 1.267 -7.027 1.00 96.25 78 PRO A C 1
ATOM 633 O O . PRO A 1 78 ? 16.043 2.175 -7.824 1.00 96.25 78 PRO A O 1
ATOM 636 N N . ASN A 1 79 ? 16.596 0.037 -7.419 1.00 95.81 79 ASN A N 1
ATOM 637 C CA . ASN A 1 79 ? 16.843 -0.336 -8.818 1.00 95.81 79 ASN A CA 1
ATOM 638 C C . ASN A 1 79 ? 15.669 -1.128 -9.439 1.00 95.81 79 ASN A C 1
ATOM 640 O O . ASN A 1 79 ? 15.779 -1.676 -10.537 1.00 95.81 79 ASN A O 1
ATOM 644 N N . GLY A 1 80 ? 14.549 -1.261 -8.721 1.00 97.00 80 GLY A N 1
ATOM 645 C CA . GLY A 1 80 ? 13.368 -1.981 -9.198 1.00 97.00 80 GLY A CA 1
ATOM 646 C C . GLY A 1 80 ? 13.564 -3.492 -9.352 1.00 97.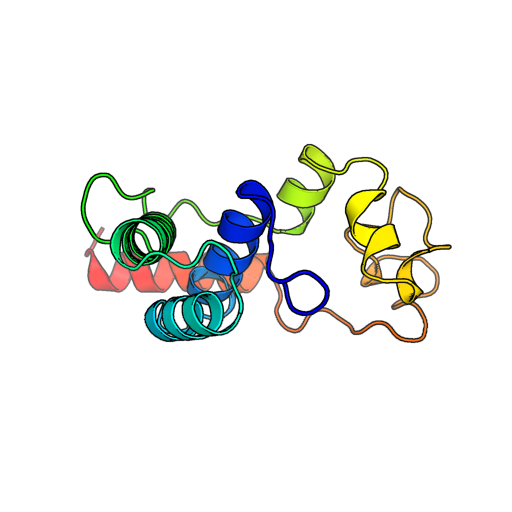00 80 GLY A C 1
ATOM 647 O O . GLY A 1 80 ? 12.848 -4.116 -10.131 1.00 97.00 80 GLY A O 1
ATOM 648 N N . VAL A 1 81 ? 14.543 -4.101 -8.676 1.00 97.38 81 VAL A N 1
ATOM 649 C CA . VAL A 1 81 ? 14.839 -5.537 -8.815 1.00 97.38 81 VAL A CA 1
ATOM 650 C C . VAL A 1 81 ? 13.647 -6.371 -8.357 1.00 97.38 81 VAL A C 1
ATOM 652 O O . VAL A 1 81 ? 13.250 -7.311 -9.049 1.00 97.38 81 VAL A O 1
ATOM 655 N N . TYR A 1 82 ? 13.048 -6.015 -7.218 1.00 97.38 82 TYR A N 1
ATOM 656 C CA . TYR A 1 82 ? 11.863 -6.703 -6.713 1.00 97.38 82 TYR A CA 1
ATOM 657 C C . TYR A 1 82 ? 10.677 -6.502 -7.658 1.00 97.38 82 TYR A C 1
ATOM 659 O O . TYR A 1 82 ? 10.029 -7.473 -8.045 1.00 97.38 82 TYR A O 1
ATOM 667 N N . VAL A 1 83 ? 10.410 -5.260 -8.066 1.00 96.88 83 VAL A N 1
ATOM 668 C CA . VAL A 1 83 ? 9.277 -4.929 -8.942 1.00 96.88 83 VAL A CA 1
ATOM 669 C C . VAL A 1 83 ? 9.378 -5.647 -10.293 1.00 96.88 83 VAL A C 1
ATOM 671 O O . VAL A 1 83 ? 8.416 -6.296 -10.705 1.00 96.88 83 VAL A O 1
ATOM 674 N N . ARG A 1 84 ? 10.542 -5.627 -10.953 1.00 96.88 84 ARG A N 1
ATOM 675 C CA . ARG A 1 84 ? 10.759 -6.294 -12.253 1.00 96.88 84 ARG A CA 1
ATOM 676 C C . ARG A 1 84 ? 10.623 -7.812 -12.176 1.00 96.88 84 ARG A C 1
ATOM 678 O O . ARG A 1 84 ? 10.173 -8.423 -13.140 1.00 96.88 84 ARG A O 1
ATOM 685 N N . ALA A 1 85 ? 10.981 -8.418 -11.042 1.00 96.56 85 ALA A N 1
ATOM 686 C CA . ALA A 1 85 ? 10.822 -9.857 -10.842 1.00 96.56 85 ALA A CA 1
ATOM 687 C C . ALA A 1 85 ? 9.344 -10.288 -10.815 1.00 96.56 85 ALA A C 1
ATOM 689 O O . ALA A 1 85 ? 9.025 -11.403 -11.222 1.00 96.56 85 ALA A O 1
ATOM 690 N N . TRP A 1 86 ? 8.441 -9.413 -10.356 1.00 97.06 86 TRP A N 1
ATOM 691 C CA . TRP A 1 86 ? 7.006 -9.706 -10.252 1.00 97.06 86 TRP A CA 1
ATOM 692 C C . TRP A 1 86 ? 6.163 -9.115 -11.382 1.00 97.06 86 TRP A C 1
ATOM 694 O O . TRP A 1 86 ? 5.064 -9.607 -11.634 1.00 97.06 86 TRP A O 1
ATOM 704 N N . LEU A 1 87 ? 6.653 -8.075 -12.057 1.00 96.19 87 LEU A N 1
ATOM 705 C CA . LEU A 1 87 ? 5.932 -7.336 -13.089 1.00 96.19 87 LEU A CA 1
ATOM 706 C C . LEU A 1 87 ? 6.767 -7.281 -14.379 1.00 96.19 87 LEU A C 1
ATOM 708 O O . LEU A 1 87 ? 7.457 -6.289 -14.624 1.00 96.19 87 LEU A O 1
ATOM 712 N N . PRO A 1 88 ? 6.684 -8.314 -15.244 1.00 94.25 88 PRO A N 1
ATOM 713 C CA . PRO A 1 88 ? 7.464 -8.383 -16.482 1.00 94.25 88 PRO A CA 1
ATOM 714 C C . PRO A 1 88 ? 7.243 -7.197 -17.429 1.00 94.25 88 PRO A C 1
ATOM 716 O O . PRO A 1 88 ? 8.167 -6.801 -18.134 1.00 94.25 88 PRO A O 1
ATOM 719 N N . ALA A 1 89 ? 6.054 -6.583 -17.407 1.00 95.62 89 ALA A N 1
ATOM 720 C CA . ALA A 1 89 ? 5.746 -5.368 -18.171 1.00 95.62 89 ALA A CA 1
ATOM 721 C C . ALA A 1 89 ? 6.669 -4.182 -17.825 1.00 95.62 89 ALA A C 1
ATOM 723 O O . ALA A 1 89 ? 6.842 -3.270 -18.629 1.00 95.62 89 ALA A O 1
ATOM 724 N N . LEU A 1 90 ? 7.292 -4.202 -16.642 1.00 96.12 90 LEU A N 1
ATOM 725 C CA . LEU A 1 90 ? 8.220 -3.173 -16.184 1.00 96.12 90 LEU A CA 1
ATOM 726 C C . LEU A 1 90 ? 9.691 -3.543 -16.422 1.00 96.12 90 LEU A C 1
ATOM 728 O O . LEU A 1 90 ? 10.567 -2.742 -16.114 1.00 96.12 90 LEU A O 1
ATOM 732 N N . ALA A 1 91 ? 9.996 -4.716 -16.992 1.00 95.06 91 ALA A N 1
ATOM 733 C CA . ALA A 1 91 ? 11.363 -5.235 -17.100 1.00 95.06 91 ALA A CA 1
ATOM 734 C C . ALA A 1 91 ? 12.331 -4.289 -17.832 1.00 95.06 91 ALA A C 1
ATOM 736 O O . ALA A 1 91 ? 13.480 -4.174 -17.414 1.00 95.06 91 ALA A O 1
ATOM 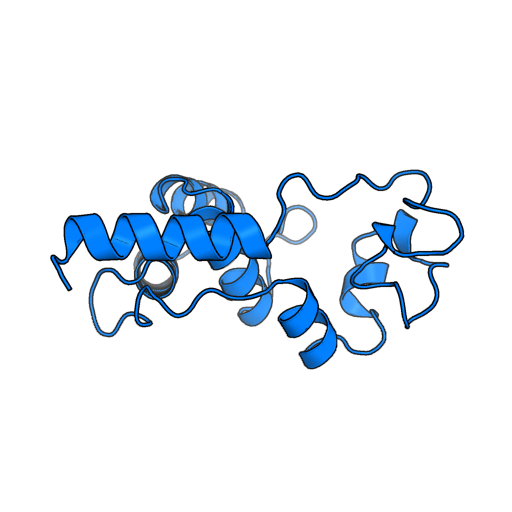737 N N . SER A 1 92 ? 11.867 -3.573 -18.861 1.00 92.12 92 SER A N 1
ATOM 738 C CA . SER A 1 92 ? 12.676 -2.645 -19.666 1.00 92.12 92 SER A CA 1
ATOM 739 C C . SER A 1 92 ? 12.531 -1.169 -19.279 1.00 92.12 92 SER A C 1
ATOM 741 O O . SER A 1 92 ? 13.142 -0.313 -19.915 1.00 92.12 92 SER A O 1
ATOM 743 N N . VAL A 1 93 ? 11.709 -0.839 -18.279 1.00 94.62 93 VAL A N 1
ATOM 744 C CA . VAL A 1 93 ? 11.508 0.554 -17.844 1.00 94.62 93 VAL A CA 1
ATOM 745 C C . VAL A 1 93 ? 12.806 1.069 -17.214 1.00 94.62 93 VAL A C 1
ATOM 747 O O . VAL A 1 93 ? 13.375 0.339 -16.414 1.00 94.62 93 VAL A O 1
ATOM 750 N N . PRO A 1 94 ? 13.327 2.269 -17.516 1.00 94.56 94 PRO A N 1
ATOM 751 C CA . PRO A 1 94 ? 14.533 2.773 -16.851 1.00 94.56 94 PRO A CA 1
ATOM 752 C C . PRO A 1 94 ? 14.346 2.897 -15.333 1.00 94.56 94 PRO A C 1
ATOM 754 O O . PRO A 1 94 ? 13.251 3.225 -14.886 1.00 94.56 94 PRO A O 1
ATOM 757 N N . ASP A 1 95 ? 15.405 2.696 -14.541 1.00 94.88 95 ASP A N 1
ATOM 758 C CA . ASP A 1 95 ? 15.333 2.714 -13.064 1.00 94.88 95 ASP A CA 1
ATOM 759 C C . ASP A 1 95 ? 14.669 3.979 -12.512 1.00 94.88 95 ASP A C 1
ATOM 761 O O . ASP A 1 95 ? 13.861 3.908 -11.594 1.00 94.88 95 ASP A O 1
ATOM 765 N N . LYS A 1 96 ? 14.915 5.127 -13.154 1.00 94.94 96 LYS A N 1
ATOM 766 C CA . LYS A 1 96 ? 14.290 6.412 -12.813 1.00 94.94 96 LYS A CA 1
ATOM 767 C C . LYS A 1 96 ? 12.753 6.373 -12.796 1.00 94.94 96 LYS A C 1
ATOM 769 O O . LYS A 1 96 ? 12.152 7.138 -12.058 1.00 94.94 96 LYS A O 1
ATOM 774 N N . PHE A 1 97 ? 12.133 5.531 -13.620 1.00 95.88 97 PHE A N 1
ATOM 775 C CA . PHE A 1 97 ? 10.680 5.478 -13.806 1.00 95.88 97 PHE A CA 1
ATOM 776 C C . PHE A 1 97 ? 10.067 4.160 -13.323 1.00 95.88 97 PHE A C 1
ATOM 778 O O . PHE A 1 97 ? 8.864 3.970 -13.452 1.00 95.88 97 PHE A O 1
ATOM 785 N N . VAL A 1 98 ? 10.853 3.216 -12.788 1.00 96.19 98 VAL A N 1
ATOM 786 C CA . VAL A 1 98 ? 10.340 1.871 -12.460 1.00 96.19 98 VAL A CA 1
ATOM 787 C C . VAL A 1 98 ? 9.267 1.898 -11.363 1.00 96.19 98 VAL A C 1
ATOM 789 O O . VAL A 1 98 ? 8.356 1.072 -11.380 1.00 96.19 98 VAL A O 1
ATOM 792 N N . HIS A 1 99 ? 9.331 2.886 -10.464 1.00 96.56 99 HIS A N 1
ATOM 793 C CA . HIS A 1 99 ? 8.362 3.090 -9.378 1.00 96.56 99 HIS A CA 1
ATOM 794 C C . HIS A 1 99 ? 7.277 4.125 -9.698 1.00 96.56 99 HIS A C 1
ATOM 796 O O . HIS A 1 99 ? 6.271 4.183 -8.995 1.00 96.56 99 HIS A O 1
ATOM 802 N N . THR A 1 100 ? 7.447 4.890 -10.779 1.00 95.56 100 THR A N 1
ATOM 803 C CA . THR A 1 100 ? 6.462 5.838 -11.326 1.00 95.56 100 THR A CA 1
ATOM 804 C C . THR A 1 100 ? 6.314 5.657 -12.846 1.00 95.56 100 THR A C 1
ATOM 806 O O . THR A 1 100 ? 6.548 6.575 -13.633 1.00 95.56 100 THR A O 1
ATOM 809 N N . PRO A 1 101 ? 5.915 4.462 -13.325 1.00 94.19 101 PRO A N 1
ATOM 810 C CA . PRO A 1 101 ? 5.995 4.123 -14.748 1.00 94.19 101 PRO A CA 1
ATOM 811 C C . PRO A 1 101 ? 5.116 4.997 -15.650 1.00 94.19 101 PRO A C 1
ATOM 813 O O . PRO A 1 101 ? 5.430 5.155 -16.825 1.00 94.19 101 PRO A O 1
ATOM 816 N N . SER A 1 102 ? 4.051 5.606 -15.120 1.00 92.25 102 SER A N 1
ATOM 817 C CA . SER A 1 102 ? 3.214 6.576 -15.839 1.00 92.25 102 SER A CA 1
ATOM 818 C C . SER A 1 102 ? 3.928 7.891 -16.171 1.00 92.25 102 SER A C 1
ATOM 820 O O . SER A 1 102 ? 3.496 8.587 -17.083 1.00 92.25 102 SER A O 1
ATOM 822 N N . GLU A 1 103 ? 5.010 8.228 -15.464 1.00 92.88 103 GLU A N 1
ATOM 823 C CA . GLU A 1 103 ? 5.823 9.435 -15.689 1.00 92.88 103 GLU A CA 1
ATOM 824 C C . GLU A 1 103 ? 6.932 9.218 -16.732 1.00 92.88 103 GLU A C 1
ATOM 826 O O . GLU A 1 103 ? 7.683 10.139 -17.066 1.00 92.88 103 GLU A O 1
ATOM 831 N N . SER A 1 104 ? 7.053 7.996 -17.257 1.00 92.56 104 SER A N 1
ATOM 832 C CA . SER A 1 104 ? 7.943 7.684 -18.373 1.00 92.56 104 SER A CA 1
ATOM 833 C C . SER A 1 104 ? 7.600 8.546 -19.600 1.00 92.56 104 SER A C 1
ATOM 835 O O . SER A 1 104 ? 6.418 8.736 -19.894 1.00 92.56 104 SER A O 1
ATOM 837 N N . PRO A 1 105 ? 8.587 8.997 -20.402 1.00 90.25 105 PRO A N 1
ATOM 838 C CA . PRO A 1 105 ? 8.329 9.728 -21.647 1.00 90.25 105 PRO A CA 1
ATOM 839 C C . PRO A 1 105 ? 7.428 8.979 -22.641 1.00 90.25 105 PRO A C 1
ATOM 841 O O . PRO A 1 105 ? 6.760 9.603 -23.459 1.00 90.25 105 PRO A O 1
ATOM 844 N N . GLY A 1 106 ? 7.415 7.643 -22.577 1.00 88.94 106 GLY A N 1
ATOM 845 C CA . GLY A 1 106 ? 6.544 6.790 -23.391 1.00 88.94 106 GLY A CA 1
ATOM 846 C C . GLY A 1 106 ? 5.145 6.569 -22.807 1.00 88.94 106 GLY A C 1
ATOM 847 O O . GLY A 1 106 ? 4.379 5.796 -23.376 1.00 88.94 106 GLY A O 1
ATOM 848 N N . GLY A 1 107 ? 4.818 7.203 -21.678 1.00 90.44 107 GLY A N 1
ATOM 849 C CA . GLY A 1 107 ? 3.605 6.945 -20.910 1.00 90.44 107 GLY A CA 1
ATOM 850 C C . GLY A 1 107 ? 3.620 5.578 -20.222 1.00 90.44 107 GLY A C 1
ATOM 851 O O . GLY A 1 107 ? 4.675 4.986 -19.982 1.00 90.44 107 GLY A O 1
ATOM 852 N N . VAL A 1 108 ? 2.425 5.076 -19.901 1.00 92.62 108 VAL A N 1
ATOM 853 C CA . VAL A 1 108 ? 2.241 3.783 -19.230 1.00 92.62 108 VAL A CA 1
ATOM 854 C C . VAL A 1 108 ? 2.795 2.644 -20.108 1.00 92.62 108 VAL A C 1
ATOM 856 O O . VAL A 1 108 ? 2.370 2.510 -21.257 1.00 92.62 108 VAL A O 1
ATOM 859 N N . PRO A 1 109 ? 3.710 1.799 -19.592 1.00 93.94 109 PRO A N 1
ATOM 860 C CA . PRO A 1 109 ? 4.251 0.662 -20.331 1.00 93.94 109 PRO A CA 1
ATOM 861 C C . PRO A 1 109 ? 3.165 -0.311 -20.806 1.00 93.94 109 PRO A C 1
ATOM 863 O O . PRO A 1 109 ? 2.177 -0.550 -20.111 1.00 93.94 109 PRO A O 1
ATOM 866 N N . ASN A 1 110 ? 3.373 -0.928 -21.971 1.00 93.06 110 ASN A N 1
ATOM 867 C CA . ASN A 1 110 ? 2.440 -1.922 -22.501 1.00 93.06 110 ASN A CA 1
ATOM 868 C C . ASN A 1 110 ? 2.283 -3.111 -21.533 1.00 93.06 110 ASN A C 1
ATOM 870 O O . ASN A 1 110 ? 3.271 -3.652 -21.039 1.00 93.06 110 ASN A O 1
ATOM 874 N N . GLY A 1 111 ? 1.043 -3.531 -21.277 1.00 93.12 111 GLY A N 1
ATOM 875 C CA . GLY A 1 111 ? 0.732 -4.573 -20.292 1.00 93.12 111 GLY A CA 1
ATOM 876 C C . GLY A 1 111 ? 0.776 -4.103 -18.831 1.00 93.12 111 GLY A C 1
ATOM 877 O O . GLY A 1 111 ? 0.642 -4.932 -17.932 1.00 93.12 111 GLY A O 1
ATOM 878 N N . TYR A 1 112 ? 0.942 -2.800 -18.585 1.00 95.75 112 TYR A N 1
ATOM 879 C CA . TYR A 1 112 ? 0.796 -2.170 -17.275 1.00 95.75 112 TYR A CA 1
ATOM 880 C C . TYR A 1 112 ? -0.377 -1.182 -17.274 1.00 95.75 112 TYR A C 1
ATOM 882 O O . TYR A 1 112 ? -0.856 -0.766 -18.329 1.00 95.75 112 TYR A O 1
ATOM 890 N N . VAL A 1 113 ? -0.868 -0.822 -16.089 1.00 95.00 113 VAL A N 1
ATOM 891 C CA . VAL A 1 113 ? -2.023 0.074 -15.927 1.00 95.00 113 VAL A CA 1
ATOM 892 C C . VAL A 1 113 ? -1.609 1.402 -15.305 1.00 95.00 113 VAL A C 1
ATOM 894 O O . VAL A 1 113 ? -0.640 1.471 -14.548 1.00 95.00 113 VAL A O 1
ATOM 897 N N . ALA A 1 114 ? -2.353 2.461 -15.629 1.00 94.25 114 ALA A N 1
ATOM 898 C CA . ALA A 1 114 ? -2.230 3.737 -14.935 1.00 94.25 114 ALA A CA 1
ATOM 899 C C . ALA A 1 114 ? -2.627 3.585 -13.450 1.00 94.25 114 ALA A C 1
ATOM 901 O O . ALA A 1 114 ? -3.408 2.682 -13.122 1.00 94.25 114 ALA A O 1
ATOM 902 N N . PRO A 1 115 ? -2.119 4.450 -12.552 1.00 95.75 115 PRO A N 1
ATOM 903 C CA . PRO A 1 115 ? -2.564 4.488 -11.163 1.00 95.75 115 PRO A CA 1
ATOM 904 C C . PRO A 1 115 ? -4.091 4.598 -11.060 1.00 95.75 115 PRO A C 1
ATOM 906 O O . PRO A 1 115 ? -4.714 5.365 -11.789 1.00 95.75 115 PRO A O 1
ATOM 909 N N . ILE A 1 116 ? -4.691 3.820 -10.156 1.00 97.38 116 ILE A N 1
ATOM 910 C CA . ILE A 1 116 ? -6.148 3.825 -9.935 1.00 97.38 116 ILE A CA 1
ATOM 911 C C . ILE A 1 116 ? -6.624 5.005 -9.075 1.00 97.38 116 ILE A C 1
ATOM 913 O O . ILE A 1 116 ? -7.815 5.294 -9.067 1.00 97.38 116 ILE A O 1
ATOM 917 N N . VAL A 1 117 ? -5.702 5.650 -8.355 1.00 97.69 117 VAL A N 1
ATOM 918 C CA . VAL A 1 117 ? -5.919 6.823 -7.498 1.00 97.69 117 VAL A CA 1
ATOM 919 C C . VAL A 1 117 ? -4.672 7.712 -7.522 1.00 97.69 117 VAL A C 1
ATOM 921 O O . VAL A 1 117 ? -3.571 7.212 -7.783 1.00 97.69 117 VAL A O 1
ATOM 924 N N . ASP A 1 118 ? -4.833 9.000 -7.217 1.00 97.50 118 ASP A N 1
ATOM 925 C CA . ASP A 1 118 ? -3.717 9.900 -6.918 1.00 97.50 118 ASP A CA 1
ATOM 926 C C . ASP A 1 118 ? -3.378 9.839 -5.421 1.00 97.50 118 ASP A C 1
ATOM 928 O O . ASP A 1 118 ? -4.215 10.098 -4.560 1.00 97.50 118 ASP A O 1
ATOM 932 N N . HIS A 1 119 ? -2.132 9.497 -5.086 1.00 97.44 119 HIS A N 1
ATOM 933 C CA . HIS A 1 119 ? -1.729 9.340 -3.686 1.00 97.44 119 HIS A CA 1
ATOM 934 C C . HIS A 1 119 ? -1.826 10.644 -2.879 1.00 97.44 119 HIS A C 1
ATOM 936 O O . HIS A 1 119 ? -2.112 10.604 -1.682 1.00 97.44 119 HIS A O 1
ATOM 942 N N . GLY A 1 120 ? -1.536 11.792 -3.495 1.00 97.69 120 GLY A N 1
ATOM 943 C CA . GLY A 1 120 ? -1.604 13.087 -2.824 1.00 97.69 120 GLY A CA 1
ATOM 944 C C . GLY A 1 120 ? -3.036 13.418 -2.418 1.00 97.69 120 GLY A C 1
ATOM 945 O O . GLY A 1 120 ? -3.278 13.752 -1.256 1.00 97.69 120 GLY A O 1
ATOM 946 N N . GLU A 1 121 ? -3.975 13.238 -3.346 1.00 98.44 121 GLU A N 1
ATOM 947 C CA . GLU A 1 121 ? -5.407 13.444 -3.109 1.00 98.44 121 GLU A CA 1
ATOM 948 C C . GLU A 1 121 ? -5.949 12.502 -2.023 1.00 98.44 121 GLU A C 1
ATOM 950 O O . GLU A 1 121 ? -6.555 12.961 -1.049 1.00 98.44 121 GLU A O 1
ATOM 955 N N . GLU A 1 122 ? -5.668 11.199 -2.115 1.00 98.50 122 GLU A N 1
ATOM 956 C CA . GLU A 1 122 ? -6.175 10.222 -1.140 1.00 98.50 122 GLU A CA 1
ATOM 957 C C . GLU A 1 122 ? -5.530 10.383 0.242 1.00 98.50 122 GLU A C 1
ATOM 959 O O . GLU A 1 122 ? -6.164 10.171 1.282 1.00 98.50 122 GLU A O 1
ATOM 964 N N . ARG A 1 123 ? -4.268 10.826 0.293 1.00 98.06 123 ARG A N 1
ATOM 965 C CA . ARG A 1 123 ? -3.614 11.176 1.556 1.00 98.06 123 ARG A CA 1
ATOM 966 C C . ARG A 1 123 ? -4.353 12.319 2.250 1.00 98.06 123 ARG A C 1
ATOM 968 O O . ARG A 1 123 ? -4.566 12.260 3.466 1.00 98.06 123 ARG A O 1
ATOM 975 N N . ASP A 1 124 ? -4.720 13.357 1.511 1.00 98.19 124 ASP A N 1
ATOM 976 C CA . ASP A 1 124 ? -5.430 14.505 2.069 1.00 98.19 124 ASP A CA 1
ATOM 977 C C . ASP A 1 124 ? -6.857 14.125 2.493 1.00 98.19 124 ASP A C 1
ATOM 979 O O . ASP A 1 124 ? -7.299 14.512 3.582 1.00 98.19 124 ASP A O 1
ATOM 983 N N . GLU A 1 125 ? -7.538 13.271 1.726 1.00 98.19 125 GLU A N 1
ATOM 984 C CA . GLU A 1 125 ? -8.841 12.711 2.096 1.00 98.19 125 GLU A CA 1
ATOM 985 C C . GLU A 1 125 ? -8.766 11.844 3.366 1.00 98.19 125 GLU A C 1
ATOM 987 O O . GLU A 1 125 ? -9.588 12.001 4.279 1.00 98.19 125 GLU A O 1
ATOM 992 N N . ALA A 1 126 ? -7.749 10.984 3.497 1.00 97.12 126 ALA A N 1
ATOM 993 C CA . ALA A 1 126 ? -7.522 10.188 4.704 1.00 97.12 126 ALA A CA 1
ATOM 994 C C . ALA A 1 126 ? -7.386 11.078 5.947 1.00 97.12 126 ALA A C 1
ATOM 996 O O . ALA A 1 126 ? -8.008 10.814 6.983 1.00 97.12 126 ALA A O 1
ATOM 997 N N . LEU A 1 127 ? -6.581 12.141 5.854 1.00 96.56 127 LEU A N 1
ATOM 998 C CA . LEU A 1 127 ? -6.359 13.085 6.950 1.00 96.56 127 LEU A CA 1
ATOM 999 C C . LEU A 1 127 ? -7.625 13.884 7.271 1.00 96.56 127 LEU A C 1
ATOM 1001 O O . LEU A 1 127 ? -7.940 14.081 8.448 1.00 96.56 127 LEU A O 1
ATOM 1005 N N . ARG A 1 128 ? -8.392 14.284 6.251 1.00 97.06 128 ARG A N 1
ATOM 1006 C CA . ARG A 1 128 ? -9.682 14.958 6.427 1.00 97.06 128 ARG A CA 1
ATOM 1007 C C . ARG A 1 128 ? -10.678 14.072 7.179 1.00 97.06 128 ARG A C 1
ATOM 1009 O O . ARG A 1 128 ? -11.270 14.528 8.158 1.00 97.06 128 ARG A O 1
ATOM 1016 N N . ARG A 1 129 ? -10.840 12.802 6.782 1.00 95.25 129 ARG A N 1
ATOM 1017 C CA . ARG A 1 129 ? -11.710 11.829 7.479 1.00 95.25 129 ARG A CA 1
ATOM 1018 C C . ARG A 1 129 ? -11.268 11.605 8.921 1.00 95.25 129 ARG A C 1
ATOM 1020 O O . ARG A 1 129 ? -12.100 11.589 9.825 1.00 95.25 129 ARG A O 1
ATOM 1027 N N . TYR A 1 130 ? -9.964 11.480 9.149 1.00 94.19 130 TYR A N 1
ATOM 1028 C CA . TYR A 1 130 ? -9.415 11.301 10.492 1.00 94.19 130 TYR A CA 1
ATOM 1029 C C . TYR A 1 130 ? -9.704 12.495 11.410 1.00 94.19 130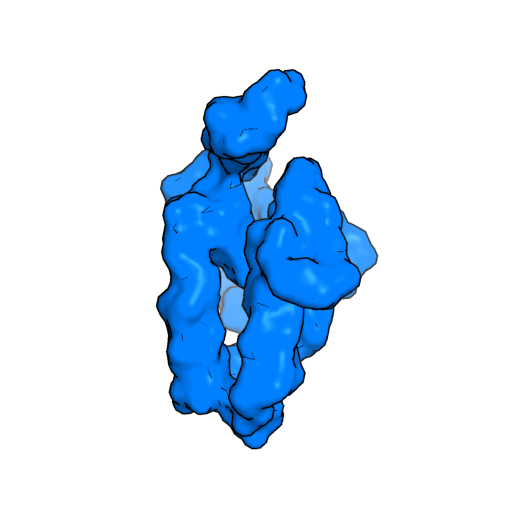 TYR A C 1
ATOM 1031 O O . TYR A 1 130 ? -10.114 12.314 12.560 1.00 94.19 130 TYR A O 1
ATOM 1039 N N . LYS A 1 131 ? -9.563 13.717 10.890 1.00 94.75 131 LYS A N 1
ATOM 1040 C CA . LYS A 1 131 ? -9.913 14.948 11.607 1.00 94.75 131 LYS A CA 1
ATOM 1041 C C . LYS A 1 131 ? -11.394 14.992 11.991 1.00 94.75 131 LYS A C 1
ATOM 1043 O O 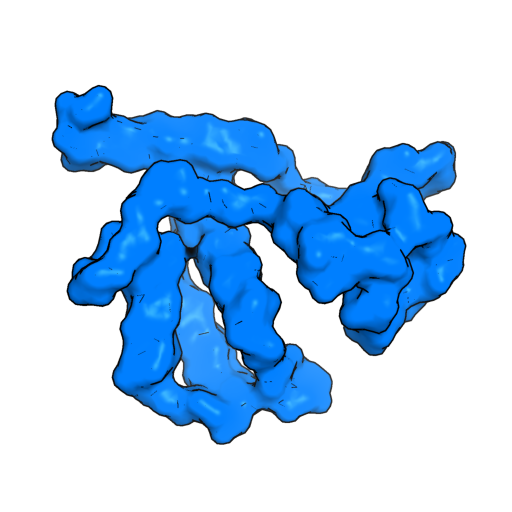. LYS A 1 131 ? -11.722 15.351 13.118 1.00 94.75 131 LYS A O 1
ATOM 1048 N N . LEU A 1 132 ? -12.291 14.561 11.098 1.00 94.38 132 LEU A N 1
ATOM 1049 C CA . LEU A 1 132 ? -13.731 14.504 11.386 1.00 94.38 132 LEU A CA 1
ATOM 1050 C C . LEU A 1 132 ? -14.077 13.549 12.534 1.00 94.38 132 LEU A C 1
ATOM 1052 O O . LEU A 1 132 ? -14.965 13.850 13.326 1.00 94.38 132 LEU A O 1
ATOM 1056 N N . VAL A 1 133 ? -13.383 12.414 12.634 1.00 91.69 133 VAL A N 1
ATOM 1057 C CA . VAL A 1 133 ? -13.651 11.408 13.675 1.00 91.69 133 VAL A CA 1
ATOM 1058 C C . VAL A 1 133 ? -12.992 11.774 15.005 1.00 91.69 133 VAL A C 1
ATOM 1060 O O . VAL A 1 133 ? -13.545 11.487 16.063 1.00 91.69 133 VAL A O 1
ATOM 1063 N N . THR A 1 134 ? -11.817 12.403 14.976 1.00 89.38 134 THR A N 1
ATOM 1064 C CA . THR A 1 134 ? -11.071 12.724 16.204 1.00 89.38 134 THR A CA 1
ATOM 1065 C C . THR A 1 134 ? -11.377 14.106 16.778 1.00 89.38 134 THR A C 1
ATOM 1067 O O . THR A 1 134 ? -11.034 14.359 17.933 1.00 89.38 134 THR A O 1
ATOM 1070 N N . GLY A 1 135 ? -12.002 15.001 16.004 1.00 74.50 135 GLY A N 1
ATOM 1071 C CA . GLY A 1 135 ? -12.289 16.379 16.417 1.00 74.50 135 GLY A CA 1
ATOM 1072 C C . GLY A 1 135 ? -11.040 17.247 16.627 1.00 74.50 135 GLY A C 1
ATOM 1073 O O . GLY A 1 135 ? -11.150 18.343 17.172 1.00 74.50 135 GLY A O 1
ATOM 1074 N N . LYS A 1 136 ? -9.864 16.756 16.218 1.00 60.03 136 LYS A N 1
ATOM 1075 C CA . LYS A 1 136 ? -8.570 17.450 16.234 1.00 60.03 136 LYS A CA 1
ATOM 1076 C C . LYS A 1 136 ? -8.164 17.762 14.799 1.00 60.03 136 LYS A C 1
ATOM 1078 O O . LYS A 1 136 ? -7.926 18.948 14.479 1.00 60.03 136 LYS A O 1
#

pLDDT: mean 95.83, std 4.32, range [60.03, 98.75]

Secondary structure (DSSP, 8-state):
-TTTS---HHHHHHHHHIIIIIS---HHHHHHHHHHH-TT--HHHHHHHHHHHHT-STTPPPTT----HHHHHHHH-TT-HHHHHH-GGGTTS-GGGSSSGGGSTT-SPTT----SS-HHHHHHHHHHHHHHHH--

Mean predicted aligned error: 2.92 Å

Solvent-accessible surface area (backbone atoms only — not comparable to full-atom values): 7883 Å² total; per-residue (Å²): 66,91,92,71,23,49,69,59,69,71,56,50,53,48,57,50,25,37,42,36,44,56,66,66,42,68,53,65,59,56,45,52,54,44,56,75,45,33,78,81,56,43,72,67,63,46,52,49,54,44,28,22,56,63,37,36,80,83,92,30,46,60,62,85,68,69,69,57,64,45,65,50,38,51,71,77,33,62,70,34,62,66,54,32,73,76,36,66,55,46,59,84,49,56,54,93,25,53,67,45,41,61,76,32,95,83,36,53,41,72,91,55,77,70,79,93,67,59,68,70,61,26,48,52,50,43,48,51,55,48,35,70,76,67,77,106

Radius of gyration: 16.01 Å; Cα contacts (8 Å, |Δi|>4): 150; chains: 1; bounding box: 31×37×44 Å

Nearest PDB structures (foldseek):
  1u3d-assembly1_A  TM=8.995E-01  e=6.324E-09  Arabidopsis thaliana
  6k8k-assembly4_G  TM=8.670E-01  e=2.559E-09  Arabidopsis thaliana
  6k8k-assembly1_A  TM=8.713E-01  e=5.686E-09  Arabidopsis thaliana
  6k8k-assembly3_D  TM=8.773E-01  e=8.704E-09  Arabidopsis thaliana
  7x0x-assembly1_D  TM=8.592E-01  e=8.704E-09  Arabidopsis

Foldseek 3Di:
DQVPLDDDLLVLLQVLLCVCQVVVHDLVVVLVVNCVRHPPNDNVVSVVSSCQSCCHDDPHDHQLPRDDQLVSCCVPPVQCPVVCVVQVLLVPPGSVCSSPVCPPPVGHGPPGDDDPGDPVVSSVVSVVVVCVVVVD

Sequence (136 aa):
LLATGWMHNRVRMIVASFLVKDLHLPWQWGAKYFMQHLVDGDIASNNHGWQWTAGTGTDAAPYFRIFNPAMQAEKFDPNGVYVRAWLPALASVPDKFVHTPSESPGGVPNGYVAPIVDHGEERDEALRRYKLVTGK